Protein AF-A0A6A8LP63-F1 (afdb_monomer)

Foldseek 3Di:
DAAEEEEWFQFFDDVPDPQGKFFLQLQVQVVCLVCVVVVGHYAYAYQAWFATDHGPVSPD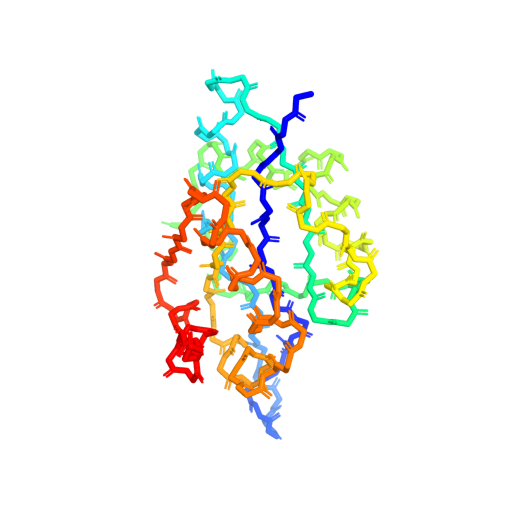PVNDDPSSVVLVPDPCCVPRHGGGHHHLQVDDLVSHQYYEQTDMPSCLPGQAPRVSLLVSVLSNVVVVGYYYYDDCSCNNVPRHDRD

Mean predicted aligned error: 2.42 Å

Radius of gyration: 14.24 Å; Cα contacts (8 Å, |Δi|>4): 329; chains: 1; bounding box: 40×28×39 Å

pLDDT: mean 97.0, std 4.19, range [63.56, 98.88]

Organism: NCBI:txid1624

Sequence (147 aa):
MKKILIILTNTRYYGNSKDKTGLWLAEAAEFVYKVQEHGYQVDYASVNGGEVPIDPRSLKSSYRSKEVDEIYYSNDFQNRALKHSLKVSDLDPQNYFAIYYTGGHGVLWDFPNQPALSSITNSIFKQGGFIMSICHGLAGLVTIKDD

Solvent-accessible surface area (backbone atoms only — not comparable to full-atom values): 7483 Å² total; per-residue (Å²): 130,64,25,37,37,38,38,45,28,62,32,43,36,57,79,94,50,90,53,69,24,3,24,30,49,40,60,49,20,46,53,51,46,56,41,43,77,71,72,49,51,74,49,37,25,17,72,82,24,34,52,34,35,61,17,71,76,40,68,41,65,95,54,48,53,72,57,23,48,54,39,59,72,29,71,60,42,48,40,40,40,33,50,48,11,38,34,47,78,79,59,67,45,84,53,32,46,28,41,35,27,35,18,31,70,14,19,69,76,65,30,47,84,35,66,49,59,38,53,43,50,50,49,24,44,77,73,73,25,49,82,47,62,40,84,47,14,46,40,45,50,74,71,53,70,89,133

Nearest PDB structures (foldseek):
  4lru-assembly1_A  TM=8.782E-01  e=3.406E-12  Candida albicans SC5314
  3mii-assembly1_B  TM=8.775E-01  e=5.774E-11  Saccharomyces cerevisiae S288C
  1qvv-assembly1_D-2  TM=8.780E-01  e=1.044E-10  Saccharomyces cerevisiae
  4qyx-assembly1_A  TM=8.528E-01  e=6.167E-11  Saccharomyces cerevisiae
  1qvz-assembly1_B  TM=8.534E-01  e=4.745E-10  Saccharomyces cerevisiae

InterPro domains:
  IPR029062 Class I glutamine amidotransferase-like [G3DSA:3.40.50.880] (1-147)
  IPR029062 Class I glutamine amidotransferase-like [SSF52317] (1-146)
  IPR050325 Protein/nucleic acid deglycase [PTHR48094] (1-143)

Secondary structure (DSSP, 8-state):
--EEEEEE----BSTTSS-B--B-HHHHHHHHHHHHHTT--EEEEESS-B--PBPGGGGSGGG--HHHHHHHHSHHIIIIIIISBEEGGG--GGGEEEEEE--STTHHHHSTT-HHHHHHHHHHHHTT-EEEE-GGGGGGTTT----

Structure (mmCIF, N/CA/C/O backbone):
data_AF-A0A6A8LP63-F1
#
_entry.id   AF-A0A6A8LP63-F1
#
loop_
_atom_site.group_PDB
_atom_site.id
_atom_site.type_symbol
_atom_site.label_atom_id
_atom_site.label_alt_id
_atom_site.label_comp_id
_atom_site.label_asym_id
_atom_site.label_entity_id
_atom_site.label_seq_id
_atom_site.pdbx_PDB_ins_code
_atom_site.Cartn_x
_atom_site.Cartn_y
_atom_site.Cartn_z
_atom_site.occupancy
_atom_site.B_iso_or_equiv
_atom_site.auth_seq_id
_atom_site.auth_comp_id
_atom_site.auth_asym_id
_atom_site.auth_atom_id
_atom_site.pdbx_PDB_model_num
ATOM 1 N N . MET A 1 1 ? -2.989 4.148 21.036 1.00 74.12 1 MET A N 1
ATOM 2 C CA . MET A 1 1 ? -3.528 5.102 20.039 1.00 74.12 1 MET A CA 1
ATOM 3 C C . MET A 1 1 ? -3.984 4.290 18.842 1.00 74.12 1 MET A C 1
ATOM 5 O O . MET A 1 1 ? -3.246 3.386 18.468 1.00 74.12 1 MET A O 1
ATOM 9 N N . LYS A 1 2 ? -5.174 4.549 18.286 1.00 88.69 2 LYS A N 1
ATOM 10 C CA . LYS A 1 2 ? -5.596 3.889 17.040 1.00 88.69 2 LYS A CA 1
ATOM 11 C C . LYS A 1 2 ? -4.712 4.382 15.881 1.00 88.69 2 LYS A C 1
ATOM 13 O O . LYS A 1 2 ? -4.260 5.525 15.912 1.00 88.69 2 LYS A O 1
ATOM 18 N N . LYS A 1 3 ? -4.467 3.535 14.883 1.00 98.12 3 LYS A N 1
ATOM 19 C CA . LYS A 1 3 ? -3.606 3.803 13.718 1.00 98.12 3 LYS A CA 1
ATOM 20 C C . LYS A 1 3 ? -4.423 4.027 12.439 1.00 98.12 3 LYS A C 1
ATOM 22 O O . LYS A 1 3 ? -5.635 3.805 12.428 1.00 98.12 3 LYS A O 1
ATOM 27 N N . ILE A 1 4 ? -3.749 4.414 11.358 1.00 98.81 4 ILE A N 1
ATOM 28 C CA . ILE A 1 4 ? -4.293 4.377 9.993 1.00 98.81 4 ILE A CA 1
ATOM 29 C C . ILE A 1 4 ? -3.828 3.082 9.314 1.00 98.81 4 ILE A C 1
ATOM 31 O O . ILE A 1 4 ? -2.641 2.758 9.342 1.00 98.81 4 ILE A O 1
ATOM 35 N N . LEU A 1 5 ? -4.753 2.338 8.711 1.00 98.88 5 LEU A N 1
ATOM 36 C CA . LEU A 1 5 ? -4.448 1.124 7.959 1.00 98.88 5 LEU A CA 1
ATOM 37 C C . LEU A 1 5 ? -4.248 1.446 6.474 1.00 98.88 5 LEU A C 1
ATOM 39 O O . LEU A 1 5 ? -5.179 1.894 5.813 1.00 98.88 5 LEU A O 1
ATOM 43 N N . ILE A 1 6 ? -3.052 1.203 5.943 1.00 98.88 6 ILE A N 1
ATOM 44 C CA . ILE A 1 6 ? -2.707 1.412 4.533 1.00 98.88 6 ILE A CA 1
ATOM 45 C C . ILE A 1 6 ? -2.874 0.090 3.781 1.00 98.88 6 ILE A C 1
ATOM 47 O O . ILE A 1 6 ? -2.151 -0.867 4.054 1.00 98.88 6 ILE A O 1
ATOM 51 N N . ILE A 1 7 ? -3.809 0.032 2.834 1.00 98.81 7 ILE A N 1
ATOM 52 C CA . ILE A 1 7 ? -4.089 -1.159 2.025 1.00 98.81 7 ILE A CA 1
ATOM 53 C C . ILE A 1 7 ? -3.310 -1.101 0.713 1.00 98.81 7 ILE A C 1
ATOM 55 O O . ILE A 1 7 ? -3.418 -0.133 -0.043 1.00 98.81 7 ILE A O 1
ATOM 59 N N . LEU A 1 8 ? -2.550 -2.161 0.449 1.00 98.81 8 LEU A N 1
ATOM 60 C CA . LEU A 1 8 ? -1.614 -2.337 -0.657 1.00 98.81 8 LEU A CA 1
ATOM 61 C C . LEU A 1 8 ? -2.000 -3.565 -1.499 1.00 98.81 8 LEU A C 1
ATOM 63 O O . LEU A 1 8 ? -2.541 -4.543 -0.979 1.00 98.81 8 LEU A O 1
ATOM 67 N N . THR A 1 9 ? -1.691 -3.540 -2.794 1.00 98.62 9 THR A N 1
ATOM 68 C CA . THR A 1 9 ? -1.907 -4.683 -3.702 1.00 98.62 9 THR A CA 1
ATOM 69 C C . THR A 1 9 ? -0.789 -5.725 -3.585 1.00 98.62 9 THR A C 1
ATOM 71 O O . THR A 1 9 ? 0.374 -5.378 -3.398 1.00 98.62 9 THR A O 1
ATOM 74 N N . ASN A 1 10 ? -1.120 -7.007 -3.737 1.00 98.00 10 ASN A N 1
ATOM 75 C CA . ASN A 1 10 ? -0.159 -8.091 -3.964 1.00 98.00 10 ASN A CA 1
ATOM 76 C C . ASN A 1 10 ? 0.035 -8.387 -5.468 1.00 98.00 10 ASN A C 1
ATOM 78 O O . ASN A 1 10 ? 0.882 -9.202 -5.842 1.00 98.00 10 ASN A O 1
ATOM 82 N N . THR A 1 11 ? -0.749 -7.759 -6.350 1.00 98.12 11 THR A N 1
ATOM 83 C CA . THR A 1 11 ? -0.770 -8.061 -7.786 1.00 98.12 11 THR A CA 1
ATOM 84 C C . THR A 1 11 ? 0.415 -7.441 -8.518 1.00 98.12 11 THR A C 1
ATOM 86 O O . THR A 1 11 ? 0.573 -6.226 -8.571 1.00 98.12 11 THR A O 1
ATOM 89 N N . ARG A 1 12 ? 1.231 -8.290 -9.152 1.00 97.50 12 ARG A N 1
ATOM 90 C CA . ARG A 1 12 ? 2.460 -7.890 -9.868 1.00 97.50 12 ARG A CA 1
ATOM 91 C C . ARG A 1 12 ? 2.350 -7.830 -11.390 1.00 97.50 12 ARG A C 1
ATOM 93 O O . ARG A 1 12 ? 3.262 -7.307 -12.028 1.00 97.50 12 ARG A O 1
ATOM 100 N N . TYR A 1 13 ? 1.282 -8.363 -11.978 1.00 98.06 13 TYR A N 1
ATOM 101 C CA . TYR A 1 13 ? 1.099 -8.422 -13.431 1.00 98.06 13 TYR A CA 1
ATOM 102 C C . TYR A 1 13 ? -0.300 -7.977 -13.838 1.00 98.06 13 TYR A C 1
ATOM 104 O O . TYR A 1 13 ? -1.261 -8.144 -13.090 1.00 98.06 13 TYR A O 1
ATOM 112 N N . TYR A 1 14 ? -0.405 -7.436 -15.046 1.00 96.75 14 TYR A N 1
ATOM 113 C CA . TYR A 1 14 ? -1.682 -7.127 -15.677 1.00 96.75 14 TYR A CA 1
ATOM 114 C C . TYR A 1 14 ? -2.404 -8.408 -16.110 1.00 96.75 14 TYR A C 1
ATOM 116 O O . TYR A 1 14 ? -2.244 -8.882 -17.237 1.00 96.75 14 TYR A O 1
ATOM 124 N N . GLY A 1 15 ? -3.209 -8.978 -15.213 1.00 92.50 15 GLY A N 1
ATOM 125 C CA . GLY A 1 15 ? -3.931 -10.223 -15.463 1.00 92.50 15 GLY A CA 1
ATOM 126 C C . GLY A 1 15 ? -2.986 -11.341 -15.907 1.00 92.50 15 GLY A C 1
ATOM 127 O O . GLY A 1 15 ? -2.048 -11.684 -15.194 1.00 92.50 15 GLY A O 1
ATOM 128 N N . ASN A 1 16 ? -3.214 -11.879 -17.107 1.00 93.19 16 ASN A N 1
ATOM 129 C CA . ASN A 1 16 ? -2.394 -12.952 -17.685 1.00 93.19 16 ASN A CA 1
ATOM 130 C C . ASN A 1 16 ? -1.215 -12.445 -18.540 1.00 93.19 16 ASN A C 1
ATOM 132 O O . ASN A 1 16 ? -0.559 -13.244 -19.212 1.00 93.19 16 ASN A O 1
ATOM 136 N N . SER A 1 17 ? -0.963 -11.133 -18.583 1.00 95.19 17 SER A N 1
ATOM 137 C CA . SER A 1 17 ? 0.153 -10.571 -19.346 1.00 95.19 17 SER A CA 1
ATOM 138 C C . SER A 1 17 ? 1.481 -10.688 -18.583 1.00 95.19 17 SER A C 1
ATOM 140 O O . SER A 1 17 ? 1.528 -11.026 -17.401 1.00 95.19 17 SER A O 1
ATOM 142 N N . LYS A 1 18 ? 2.592 -10.406 -19.274 1.00 94.50 18 LYS A N 1
ATOM 143 C CA . LYS A 1 18 ? 3.927 -10.308 -18.657 1.00 94.50 18 LYS A CA 1
ATOM 144 C C . LYS A 1 18 ? 4.261 -8.889 -18.189 1.00 94.50 18 LYS A C 1
ATOM 146 O O . LYS A 1 18 ? 5.310 -8.685 -17.573 1.00 94.50 18 LYS A O 1
ATOM 151 N N . ASP A 1 19 ? 3.398 -7.919 -18.485 1.00 97.38 19 ASP A N 1
ATOM 152 C CA . ASP A 1 19 ? 3.621 -6.524 -18.132 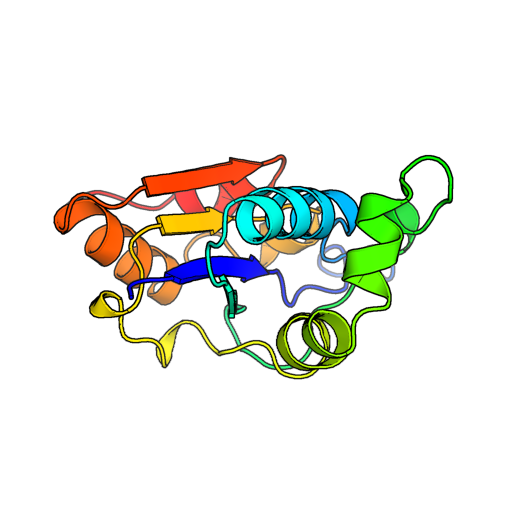1.00 97.38 19 ASP A CA 1
ATOM 153 C C . ASP A 1 19 ? 3.428 -6.341 -16.633 1.00 97.38 19 ASP A C 1
ATOM 155 O O . ASP A 1 19 ? 2.416 -6.746 -16.053 1.00 97.38 19 ASP A O 1
ATOM 159 N N . LYS A 1 20 ? 4.431 -5.735 -16.000 1.00 98.12 20 LYS A N 1
ATOM 160 C CA . LYS A 1 20 ? 4.442 -5.534 -14.556 1.00 98.12 20 LYS A CA 1
ATOM 161 C C . LYS A 1 20 ? 3.514 -4.391 -14.156 1.00 98.12 20 LYS A C 1
ATOM 163 O O . LYS A 1 20 ? 3.505 -3.334 -14.786 1.00 98.12 20 LYS A O 1
ATOM 168 N N . THR A 1 21 ? 2.815 -4.593 -13.051 1.00 98.50 21 THR A N 1
ATOM 169 C CA . THR A 1 21 ? 2.133 -3.546 -12.289 1.00 98.50 21 THR A CA 1
ATOM 170 C C . THR A 1 21 ? 2.400 -3.750 -10.797 1.00 98.50 21 THR A C 1
ATOM 172 O O . THR A 1 21 ? 3.298 -4.507 -10.427 1.00 98.50 21 THR A O 1
ATOM 175 N N . GLY A 1 22 ? 1.667 -3.044 -9.949 1.00 98.56 22 GLY A N 1
ATOM 176 C CA . GLY A 1 22 ? 1.767 -3.116 -8.505 1.00 98.56 22 GLY A CA 1
ATOM 177 C C . GLY A 1 22 ? 1.205 -1.859 -7.873 1.00 98.56 22 GLY A C 1
ATOM 178 O O . GLY A 1 22 ? 0.405 -1.144 -8.485 1.00 98.56 22 GLY A O 1
ATOM 179 N N . LEU A 1 23 ? 1.671 -1.594 -6.661 1.00 98.75 23 LEU A N 1
ATOM 180 C CA . LEU A 1 23 ? 1.464 -0.346 -5.952 1.00 98.75 23 LEU A CA 1
ATOM 181 C C . LEU A 1 23 ? 2.034 0.822 -6.763 1.00 98.75 23 LEU A C 1
ATOM 183 O O . LEU A 1 23 ? 3.191 0.775 -7.190 1.00 98.75 23 LEU A O 1
ATOM 187 N N . TRP A 1 24 ? 1.265 1.900 -6.908 1.00 98.81 24 TRP A N 1
ATOM 188 C CA . TRP A 1 24 ? 1.833 3.174 -7.342 1.00 98.81 24 TRP A CA 1
ATOM 189 C C . TRP A 1 24 ? 2.551 3.843 -6.165 1.00 98.81 24 TRP A C 1
ATOM 191 O O . TRP A 1 24 ? 1.910 4.330 -5.238 1.00 98.81 24 TRP A O 1
ATOM 201 N N . LEU A 1 25 ? 3.889 3.852 -6.179 1.00 98.81 25 LEU A N 1
ATOM 202 C CA . LEU A 1 25 ? 4.711 4.203 -5.009 1.00 98.81 25 LEU A CA 1
ATOM 203 C C . LEU A 1 25 ? 4.312 5.529 -4.344 1.00 98.81 25 LEU A C 1
ATOM 205 O O . LEU A 1 25 ? 4.124 5.565 -3.129 1.00 98.81 25 LEU A O 1
ATOM 209 N N . ALA A 1 26 ? 4.174 6.600 -5.130 1.00 98.56 26 ALA A N 1
ATOM 210 C CA . ALA A 1 26 ? 3.879 7.932 -4.604 1.00 98.56 26 ALA A CA 1
ATOM 211 C C . ALA A 1 26 ? 2.535 7.994 -3.858 1.00 98.56 26 ALA A C 1
ATOM 213 O O . ALA A 1 26 ? 2.430 8.679 -2.849 1.00 98.56 26 ALA A O 1
ATOM 214 N N . GLU A 1 27 ? 1.541 7.207 -4.281 1.00 98.75 27 GLU A N 1
ATOM 215 C CA . GLU A 1 27 ? 0.214 7.189 -3.655 1.00 98.75 27 GLU A CA 1
ATOM 216 C C . GLU A 1 27 ? 0.262 6.646 -2.218 1.00 98.75 27 GLU A C 1
ATOM 218 O O . GLU A 1 27 ? -0.457 7.133 -1.352 1.00 98.75 27 GLU A O 1
ATOM 223 N N . ALA A 1 28 ? 1.140 5.680 -1.928 1.00 98.75 28 ALA A N 1
ATOM 224 C CA . ALA A 1 28 ? 1.394 5.261 -0.549 1.00 98.75 28 ALA A CA 1
ATOM 225 C C . ALA A 1 28 ? 2.333 6.232 0.173 1.00 98.75 28 ALA A C 1
ATOM 227 O O . ALA A 1 28 ? 2.057 6.650 1.296 1.00 98.75 28 ALA A O 1
ATOM 228 N N . ALA A 1 29 ? 3.458 6.567 -0.459 1.00 98.75 29 ALA A N 1
ATOM 229 C CA . ALA A 1 29 ? 4.554 7.268 0.190 1.00 98.75 29 ALA A CA 1
ATOM 230 C C . ALA A 1 29 ? 4.182 8.701 0.601 1.00 98.75 29 ALA A C 1
ATOM 232 O O . ALA A 1 29 ? 4.438 9.087 1.738 1.00 98.75 29 ALA A O 1
ATOM 233 N N . GLU A 1 30 ? 3.522 9.471 -0.268 1.00 98.56 30 GLU A N 1
ATOM 234 C CA . GLU A 1 30 ? 3.111 10.846 0.049 1.00 98.56 30 GLU A CA 1
ATOM 235 C C . GLU A 1 30 ? 2.084 10.878 1.184 1.00 98.56 30 GLU A C 1
ATOM 237 O O . GLU A 1 30 ? 2.193 11.693 2.102 1.00 98.56 30 GLU A O 1
ATOM 242 N N . PHE A 1 31 ? 1.114 9.958 1.159 1.00 98.69 31 PHE A N 1
ATOM 243 C CA . PHE A 1 31 ? 0.113 9.849 2.217 1.00 98.69 31 PHE A CA 1
ATOM 244 C C . PHE A 1 31 ? 0.768 9.508 3.558 1.00 98.69 31 PHE A C 1
ATOM 246 O O . PHE A 1 31 ? 0.539 10.201 4.549 1.00 98.69 31 PHE A O 1
ATOM 253 N N . VAL A 1 32 ? 1.620 8.476 3.583 1.00 98.75 32 VAL A N 1
ATOM 254 C CA . VAL A 1 32 ? 2.350 8.041 4.784 1.00 98.75 32 VAL A CA 1
ATOM 255 C C . VAL A 1 32 ? 3.200 9.174 5.343 1.00 98.75 32 VAL A C 1
ATOM 257 O O . VAL A 1 32 ? 3.122 9.443 6.540 1.00 98.75 32 VAL A O 1
ATOM 260 N N . TYR A 1 33 ? 3.952 9.869 4.488 1.00 98.69 33 TYR A N 1
ATOM 261 C CA . TYR A 1 33 ? 4.758 11.017 4.890 1.00 98.69 33 TYR A CA 1
ATOM 262 C C . TYR A 1 33 ? 3.901 12.069 5.595 1.00 98.69 33 TYR A C 1
ATOM 264 O O . TYR A 1 33 ? 4.185 12.461 6.726 1.00 98.69 33 TYR A O 1
ATOM 272 N N . LYS A 1 34 ? 2.791 12.473 4.966 1.00 98.44 34 LYS A N 1
ATOM 273 C CA . LYS A 1 34 ? 1.927 13.528 5.500 1.00 98.44 34 LYS A CA 1
ATOM 274 C C . LYS A 1 34 ? 1.265 13.143 6.814 1.00 98.44 34 LYS A C 1
ATOM 276 O O . LYS A 1 34 ? 1.192 13.981 7.710 1.00 98.44 34 LYS A O 1
ATOM 281 N N . VAL A 1 35 ? 0.797 11.907 6.974 1.00 98.19 35 VAL A N 1
ATOM 282 C CA . VAL A 1 35 ? 0.169 11.497 8.240 1.00 98.19 35 VAL A CA 1
ATOM 283 C C . VAL A 1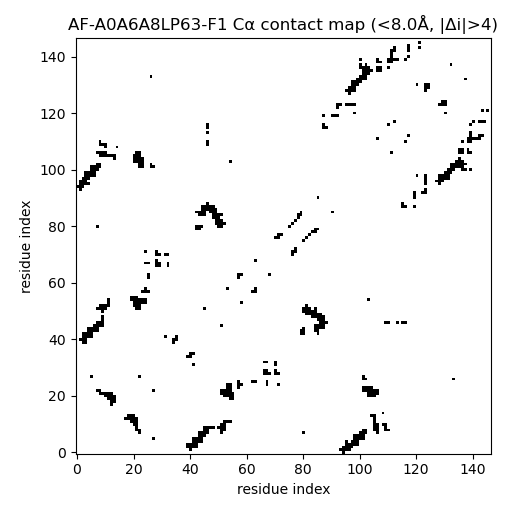 35 ? 1.202 11.316 9.357 1.00 98.19 35 VAL A C 1
ATOM 285 O O . VAL A 1 35 ? 0.916 11.669 10.500 1.00 98.19 35 VAL A O 1
ATOM 288 N N . GLN A 1 36 ? 2.415 10.854 9.039 1.00 97.69 36 GLN A N 1
ATOM 289 C CA . GLN A 1 36 ? 3.508 10.742 10.009 1.00 97.69 36 GLN A CA 1
ATOM 290 C C . GLN A 1 36 ? 4.031 12.113 10.458 1.00 97.69 36 GLN A C 1
ATOM 292 O O . GLN A 1 36 ? 4.275 12.285 11.651 1.00 97.69 36 GLN A O 1
ATOM 297 N N . GLU A 1 37 ? 4.108 13.110 9.563 1.00 97.44 37 GLU A N 1
ATOM 298 C CA . GLU A 1 37 ? 4.400 14.509 9.934 1.00 97.44 37 GLU A CA 1
ATOM 299 C C . GLU A 1 37 ? 3.418 15.045 10.992 1.00 97.44 37 GLU A C 1
ATOM 301 O O . GLU A 1 37 ? 3.791 15.858 11.834 1.00 97.44 37 GLU A O 1
ATOM 306 N N . HIS A 1 38 ? 2.171 14.562 10.988 1.00 97.25 38 HIS A N 1
ATOM 307 C CA . HIS A 1 38 ? 1.136 14.942 11.955 1.00 97.25 38 HIS A CA 1
ATOM 308 C C . HIS A 1 38 ? 1.048 13.989 13.162 1.00 97.25 38 HIS A C 1
ATOM 310 O O . HIS A 1 38 ? 0.094 14.053 13.938 1.00 97.25 38 HIS A O 1
ATOM 316 N N . GLY A 1 39 ? 2.032 13.103 13.342 1.00 97.56 39 GLY A N 1
ATOM 317 C CA . GLY A 1 39 ? 2.128 12.205 14.494 1.00 97.56 39 GLY A CA 1
ATOM 318 C C . GLY A 1 39 ? 1.226 10.969 14.434 1.00 97.56 39 GLY A C 1
ATOM 319 O O . GLY A 1 39 ? 1.123 10.245 15.427 1.00 97.56 39 GLY A O 1
ATOM 320 N N . TYR A 1 40 ? 0.583 10.688 13.298 1.00 98.12 40 TYR A N 1
ATOM 321 C CA . TYR A 1 40 ? -0.215 9.475 13.140 1.00 98.12 40 TYR A CA 1
ATOM 322 C C . TYR A 1 40 ? 0.664 8.265 12.828 1.00 98.12 40 TYR A C 1
ATOM 324 O O . TYR A 1 40 ? 1.577 8.306 12.005 1.00 98.12 40 TYR A O 1
ATOM 332 N N . GLN A 1 41 ? 0.341 7.145 13.468 1.00 98.25 41 GLN A N 1
ATOM 333 C CA . GLN A 1 41 ? 0.965 5.858 13.187 1.00 98.25 41 GLN A CA 1
ATOM 334 C C . GLN A 1 41 ? 0.219 5.119 12.076 1.00 98.25 41 GLN A C 1
ATOM 336 O O . GLN A 1 41 ? -1.009 5.199 11.983 1.00 98.25 41 GLN A O 1
ATOM 341 N N . VAL A 1 42 ? 0.966 4.340 11.292 1.00 98.75 42 VAL A N 1
ATOM 342 C CA . VAL A 1 42 ? 0.429 3.532 10.194 1.00 98.75 42 VAL A CA 1
ATOM 343 C C . VAL A 1 42 ? 0.834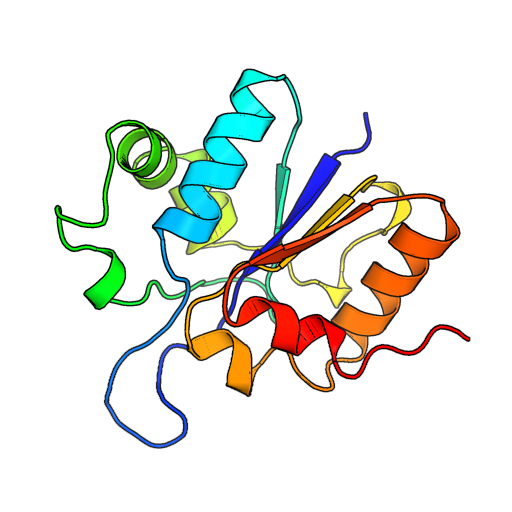 2.065 10.318 1.00 98.75 42 VAL A C 1
ATOM 345 O O . VAL A 1 42 ? 1.953 1.745 10.740 1.00 98.75 42 VAL A O 1
ATOM 348 N N . ASP A 1 43 ? -0.069 1.181 9.908 1.00 98.81 43 ASP A N 1
ATOM 349 C CA . ASP A 1 43 ? 0.257 -0.199 9.549 1.00 98.81 43 ASP A CA 1
ATOM 350 C C . ASP A 1 43 ? -0.022 -0.417 8.063 1.00 98.81 43 ASP A C 1
ATOM 352 O O . ASP A 1 43 ? -0.901 0.221 7.486 1.00 98.81 43 ASP A O 1
ATOM 356 N N . TYR A 1 44 ? 0.727 -1.332 7.457 1.00 98.88 44 TYR A N 1
ATOM 357 C CA . TYR A 1 44 ? 0.590 -1.685 6.051 1.00 98.88 44 TYR A CA 1
ATOM 358 C C . TYR A 1 44 ? 0.023 -3.087 5.942 1.00 98.88 44 TYR A C 1
ATOM 360 O O . TYR A 1 44 ? 0.529 -4.013 6.582 1.00 98.88 44 TYR A O 1
ATOM 368 N N . ALA A 1 45 ? -0.996 -3.251 5.113 1.00 98.88 45 ALA A N 1
ATOM 369 C CA . ALA A 1 45 ? -1.614 -4.537 4.880 1.00 98.88 45 ALA A CA 1
ATOM 370 C C . ALA A 1 45 ? -1.905 -4.755 3.405 1.00 98.88 45 ALA A C 1
ATOM 372 O O . ALA A 1 45 ? -2.130 -3.821 2.644 1.00 98.88 45 ALA A O 1
ATOM 373 N N . SER A 1 46 ? -1.929 -6.017 3.018 1.00 98.69 46 SER A N 1
ATOM 374 C CA . SER A 1 46 ? -2.384 -6.468 1.714 1.00 98.69 46 SER A CA 1
ATOM 375 C C . SER A 1 46 ? -3.306 -7.666 1.905 1.00 98.69 46 SER A C 1
ATOM 377 O O . SER A 1 46 ? -3.357 -8.265 2.985 1.00 98.69 46 SER A O 1
ATOM 379 N N . VAL A 1 47 ? -4.079 -8.015 0.879 1.00 94.75 47 VAL A N 1
ATOM 380 C CA . VAL A 1 47 ? -5.098 -9.072 0.985 1.00 94.75 47 VAL A CA 1
ATOM 381 C C . VAL A 1 47 ? -4.494 -10.383 1.487 1.00 94.75 47 VAL A C 1
ATOM 383 O O . VAL A 1 47 ? -5.068 -11.029 2.364 1.00 94.75 47 VAL A O 1
ATOM 386 N N . ASN A 1 48 ? -3.311 -10.738 0.983 1.00 96.06 48 ASN A N 1
ATOM 387 C CA . ASN A 1 48 ? -2.618 -11.972 1.341 1.00 96.06 48 ASN A CA 1
ATOM 388 C C . ASN A 1 48 ? -1.472 -11.770 2.345 1.00 96.06 48 ASN A C 1
ATOM 390 O O . ASN A 1 48 ? -0.915 -12.758 2.822 1.00 96.06 48 ASN A O 1
ATOM 394 N N . GLY A 1 49 ? -1.139 -10.524 2.693 1.00 98.44 49 GLY A N 1
ATOM 395 C CA . GLY A 1 49 ? 0.079 -10.195 3.429 1.00 98.44 49 GLY A CA 1
ATOM 396 C C . GLY A 1 49 ? 1.346 -10.456 2.606 1.00 98.44 49 GLY A C 1
ATOM 397 O O . GLY A 1 49 ? 1.297 -10.823 1.431 1.00 98.44 49 GLY A O 1
ATOM 398 N N . GLY A 1 50 ? 2.508 -10.276 3.231 1.00 98.56 50 GLY A N 1
ATOM 399 C CA . GLY A 1 50 ? 3.804 -10.547 2.611 1.00 98.56 50 GLY A CA 1
ATOM 400 C C . GLY A 1 50 ? 4.233 -9.471 1.612 1.00 98.56 50 GLY A C 1
ATOM 401 O O . GLY A 1 50 ? 4.161 -8.276 1.917 1.00 98.56 50 GLY A O 1
ATOM 402 N N . GLU A 1 51 ? 4.732 -9.902 0.450 1.00 98.62 51 GLU A N 1
ATOM 403 C CA . GLU A 1 51 ? 5.369 -9.021 -0.532 1.00 98.62 51 GLU A CA 1
ATOM 404 C C . GLU A 1 51 ? 4.349 -8.149 -1.283 1.00 98.62 51 GLU A C 1
ATOM 406 O O . GLU A 1 51 ? 3.328 -8.634 -1.784 1.00 98.62 51 GLU A O 1
ATOM 411 N N . VAL A 1 52 ? 4.674 -6.863 -1.410 1.00 98.81 52 VAL A N 1
ATOM 412 C CA . VAL A 1 52 ? 3.926 -5.876 -2.194 1.00 98.81 52 VAL A CA 1
ATOM 413 C C . VAL A 1 52 ? 4.791 -5.431 -3.378 1.00 98.81 52 VAL A C 1
ATOM 415 O O . VAL A 1 52 ? 5.817 -4.772 -3.179 1.00 98.81 52 VAL A O 1
ATOM 418 N N . PRO A 1 53 ? 4.412 -5.770 -4.623 1.00 98.50 53 PRO A N 1
ATOM 419 C CA . PRO A 1 53 ? 5.123 -5.308 -5.806 1.00 98.50 53 PRO A CA 1
ATOM 420 C C . PRO A 1 53 ? 4.883 -3.813 -6.031 1.00 98.50 53 PRO A C 1
ATOM 422 O O . PRO A 1 53 ? 3.765 -3.324 -5.887 1.00 98.50 53 PRO A O 1
ATOM 425 N N . ILE A 1 54 ? 5.919 -3.094 -6.459 1.00 98.75 54 ILE A N 1
ATOM 426 C CA . ILE A 1 54 ? 5.791 -1.713 -6.941 1.00 98.75 54 ILE A CA 1
ATOM 427 C C . ILE A 1 54 ? 5.645 -1.727 -8.457 1.00 98.75 54 ILE A C 1
ATOM 429 O O . ILE A 1 54 ? 6.376 -2.432 -9.158 1.00 98.75 54 ILE A O 1
ATOM 433 N N . ASP A 1 55 ? 4.740 -0.896 -8.965 1.00 98.62 55 ASP A N 1
ATOM 434 C CA . ASP A 1 55 ? 4.631 -0.637 -10.389 1.00 98.62 55 ASP A CA 1
ATOM 435 C C . ASP A 1 55 ? 5.928 0.010 -10.911 1.00 98.62 55 ASP A C 1
ATOM 437 O O . ASP A 1 55 ? 6.265 1.127 -10.511 1.00 98.62 55 ASP A O 1
ATOM 441 N N . PRO A 1 56 ? 6.678 -0.618 -11.836 1.00 98.12 56 PRO A N 1
ATOM 442 C CA . PRO A 1 56 ? 7.964 -0.069 -12.265 1.00 98.12 56 PRO A CA 1
ATOM 443 C C . PRO A 1 56 ? 7.861 1.336 -12.869 1.00 98.12 56 PRO A C 1
ATOM 445 O O . PRO A 1 56 ? 8.831 2.094 -12.853 1.00 98.12 56 PRO A O 1
ATOM 448 N N . ARG A 1 57 ? 6.690 1.714 -13.397 1.00 97.88 57 ARG A N 1
ATOM 449 C CA . ARG A 1 57 ? 6.476 3.048 -13.971 1.00 97.88 57 ARG A CA 1
ATOM 450 C C . ARG A 1 57 ? 6.397 4.130 -12.900 1.00 97.88 57 ARG A C 1
ATOM 452 O O . ARG A 1 57 ? 6.808 5.251 -13.191 1.00 97.88 57 ARG A O 1
ATOM 459 N N . SER A 1 58 ? 5.953 3.805 -11.684 1.00 98.12 58 SER A N 1
ATOM 460 C CA . SER A 1 58 ? 5.903 4.765 -10.576 1.00 98.12 58 SER A CA 1
ATOM 461 C C . SER A 1 58 ? 7.281 5.051 -9.968 1.00 98.12 58 SER A C 1
ATOM 463 O O . SER A 1 58 ? 7.397 5.922 -9.117 1.00 98.12 58 SER A O 1
ATOM 465 N N . LEU A 1 59 ? 8.338 4.341 -10.390 1.00 97.69 59 LEU A N 1
ATOM 466 C CA . LEU A 1 59 ? 9.712 4.564 -9.919 1.00 97.69 59 LEU A CA 1
ATOM 467 C C . LEU A 1 59 ? 10.471 5.654 -10.693 1.00 97.69 59 LEU A C 1
ATOM 469 O O . LEU A 1 59 ? 11.594 5.995 -10.312 1.00 97.69 59 LEU A O 1
ATOM 473 N N . LYS A 1 60 ? 9.900 6.195 -11.779 1.00 97.25 60 LYS A N 1
ATOM 474 C CA . LYS A 1 60 ? 10.533 7.284 -12.540 1.00 97.25 60 LYS A CA 1
ATOM 475 C C . LYS A 1 60 ? 10.687 8.522 -11.656 1.00 97.25 60 LYS A C 1
ATOM 477 O O . LYS A 1 60 ? 9.779 8.859 -10.903 1.00 97.25 60 LYS A O 1
ATOM 482 N N . SER A 1 61 ? 11.799 9.238 -11.810 1.00 94.69 61 SER A N 1
ATOM 483 C CA . SER A 1 61 ? 12.096 10.450 -11.032 1.00 94.69 61 SER A CA 1
ATOM 484 C C . SER A 1 61 ? 11.018 11.531 -11.150 1.00 94.69 61 SER A C 1
ATOM 486 O O . SER A 1 61 ? 10.772 12.245 -10.190 1.00 94.69 61 SER A O 1
ATOM 488 N N . SER A 1 62 ? 10.310 11.615 -12.281 1.00 96.56 62 SER A N 1
ATOM 489 C CA . SER A 1 62 ? 9.192 12.552 -12.470 1.00 96.56 62 SER A CA 1
ATOM 490 C C . SER A 1 62 ? 7.993 12.306 -11.544 1.00 96.56 62 SER A C 1
ATOM 492 O O . SER A 1 62 ? 7.139 13.176 -11.434 1.00 96.56 62 SER A O 1
ATOM 494 N N . TYR A 1 63 ? 7.900 11.124 -10.927 1.00 95.06 63 TYR A N 1
ATOM 495 C CA . TYR A 1 63 ? 6.843 10.750 -9.980 1.00 95.06 63 TYR A CA 1
ATOM 496 C C . TYR A 1 63 ? 7.356 10.627 -8.542 1.00 95.06 63 TYR A C 1
ATOM 498 O O . TYR A 1 63 ? 6.635 10.138 -7.679 1.00 95.06 63 TYR A O 1
ATOM 506 N N . ARG A 1 64 ? 8.611 11.008 -8.284 1.00 96.69 64 ARG A N 1
ATOM 507 C CA . ARG A 1 64 ? 9.245 10.874 -6.973 1.00 96.69 64 ARG A CA 1
ATOM 508 C C . ARG A 1 64 ? 9.673 12.245 -6.482 1.00 96.69 64 ARG A C 1
ATOM 510 O O . ARG A 1 64 ? 10.583 12.857 -7.038 1.00 96.69 64 ARG A O 1
ATOM 517 N N . SER A 1 65 ? 8.993 12.724 -5.450 1.00 97.62 65 SER A N 1
ATOM 518 C CA . SER A 1 65 ? 9.432 13.878 -4.679 1.00 97.62 65 SER A CA 1
ATOM 519 C C . SER A 1 65 ? 10.449 13.457 -3.610 1.00 97.62 65 SER A C 1
ATOM 521 O O . SER A 1 65 ? 10.722 12.269 -3.412 1.00 97.62 65 SER A O 1
ATOM 523 N N . LYS A 1 66 ? 10.995 14.434 -2.879 1.00 97.94 66 LYS A N 1
ATOM 524 C CA . LYS A 1 66 ? 11.878 14.162 -1.737 1.00 97.94 66 LYS A CA 1
ATOM 525 C C . LYS A 1 66 ? 11.157 13.348 -0.655 1.00 97.94 66 LYS A C 1
ATOM 527 O O . LYS A 1 66 ? 11.745 12.440 -0.081 1.00 97.94 66 LYS A O 1
ATOM 532 N N . GLU A 1 67 ? 9.890 13.658 -0.409 1.00 97.88 67 GLU A N 1
ATOM 533 C CA . GLU A 1 67 ? 9.030 12.990 0.571 1.00 97.88 67 GLU A CA 1
ATOM 534 C C . GLU A 1 67 ? 8.767 11.532 0.176 1.00 97.88 67 GLU A C 1
ATOM 536 O O . GLU A 1 67 ? 8.855 10.630 1.011 1.00 97.88 67 GLU A O 1
ATOM 541 N N . VAL A 1 68 ? 8.514 11.287 -1.118 1.00 98.56 68 VAL A N 1
ATOM 542 C CA . VAL A 1 68 ? 8.375 9.925 -1.654 1.00 98.56 68 VAL A CA 1
ATOM 543 C C . VAL A 1 68 ? 9.642 9.118 -1.401 1.00 98.56 68 VAL A C 1
ATOM 545 O O . VAL A 1 68 ? 9.564 7.974 -0.955 1.00 98.56 68 VAL A O 1
ATOM 548 N N . ASP A 1 69 ? 10.804 9.712 -1.660 1.00 98.44 69 ASP A N 1
ATOM 549 C CA . ASP A 1 69 ? 12.095 9.056 -1.471 1.00 98.44 69 ASP A CA 1
ATOM 550 C C . ASP A 1 69 ? 12.396 8.773 -0.001 1.00 98.44 69 ASP A C 1
ATOM 552 O O . ASP A 1 69 ? 12.878 7.688 0.322 1.00 98.44 69 ASP A O 1
ATOM 556 N N . GLU A 1 70 ? 12.071 9.705 0.892 1.00 98.62 70 GLU A N 1
ATOM 557 C CA . GLU A 1 70 ? 12.250 9.538 2.333 1.00 98.62 70 GLU A CA 1
ATOM 558 C C . GLU A 1 70 ? 11.475 8.326 2.860 1.00 98.62 70 GLU A C 1
ATOM 560 O O . GLU A 1 70 ? 12.049 7.462 3.529 1.00 98.62 70 GLU A O 1
ATOM 565 N N . ILE A 1 71 ? 10.196 8.200 2.491 1.00 98.69 71 ILE A N 1
ATOM 566 C CA . ILE A 1 71 ? 9.398 7.032 2.870 1.00 98.69 71 ILE A CA 1
ATOM 567 C C . ILE A 1 71 ? 9.896 5.779 2.164 1.00 98.69 71 ILE A C 1
ATOM 569 O O . ILE A 1 71 ? 10.101 4.760 2.825 1.00 98.69 71 ILE A O 1
ATOM 573 N N . TYR A 1 72 ? 10.139 5.838 0.852 1.00 98.62 72 TYR A N 1
ATOM 574 C CA . TYR A 1 72 ? 10.551 4.672 0.077 1.00 98.62 72 TYR A CA 1
ATOM 575 C C . TYR A 1 72 ? 11.845 4.053 0.607 1.00 98.62 72 TYR A C 1
ATOM 577 O O . TYR A 1 72 ? 11.921 2.834 0.723 1.00 98.62 72 TYR A O 1
ATOM 585 N N . TYR A 1 73 ? 12.845 4.857 0.969 1.00 98.56 73 TYR A N 1
ATOM 586 C CA . TYR A 1 73 ? 14.115 4.356 1.499 1.00 98.56 73 TYR A CA 1
ATOM 587 C C . TYR A 1 73 ? 14.101 4.081 3.009 1.00 98.56 73 TYR A C 1
ATOM 589 O O . TYR A 1 73 ? 15.077 3.544 3.536 1.00 98.56 73 TYR A O 1
ATOM 597 N N . SER A 1 74 ? 13.012 4.394 3.715 1.00 98.69 74 SER A N 1
ATOM 598 C CA . SER A 1 74 ? 12.893 4.089 5.140 1.00 98.69 74 SER A CA 1
ATOM 599 C C . SER A 1 74 ? 12.902 2.576 5.402 1.00 98.69 74 SER A C 1
ATOM 601 O O . SER A 1 74 ? 12.296 1.779 4.678 1.00 98.69 74 SER A O 1
ATOM 603 N N . ASN A 1 75 ? 13.553 2.162 6.494 1.00 98.62 75 ASN A N 1
ATOM 604 C CA . ASN A 1 75 ? 13.553 0.759 6.925 1.00 98.62 75 ASN A CA 1
ATOM 605 C C . ASN A 1 75 ? 12.132 0.256 7.231 1.00 98.62 75 ASN A C 1
ATOM 607 O O . ASN A 1 75 ? 11.825 -0.920 7.040 1.00 98.62 75 ASN A O 1
ATOM 611 N N . ASP A 1 76 ? 11.274 1.155 7.708 1.00 98.44 76 ASP A N 1
ATOM 612 C CA . ASP A 1 76 ? 9.887 0.859 8.033 1.00 98.44 76 ASP A CA 1
ATOM 613 C C . ASP A 1 76 ? 9.092 0.447 6.792 1.00 98.44 76 ASP A C 1
ATOM 615 O O . ASP A 1 76 ? 8.545 -0.654 6.748 1.00 98.44 76 ASP A O 1
ATOM 619 N N . PHE A 1 77 ? 9.095 1.283 5.751 1.00 98.75 77 PHE A N 1
ATOM 620 C CA . PHE A 1 77 ? 8.369 1.008 4.515 1.00 98.75 77 PHE A CA 1
ATOM 621 C C . PHE A 1 77 ? 8.955 -0.205 3.781 1.00 98.75 77 PHE A C 1
ATOM 623 O O . PHE A 1 77 ? 8.225 -1.111 3.380 1.00 98.75 77 PHE A O 1
ATOM 630 N N . GLN A 1 78 ? 10.285 -0.298 3.685 1.00 98.75 78 GLN A N 1
ATOM 631 C CA . GLN A 1 78 ? 10.953 -1.432 3.040 1.00 98.75 78 GLN A CA 1
ATOM 632 C C . GLN A 1 78 ? 10.605 -2.776 3.687 1.00 98.75 78 GLN A C 1
ATOM 634 O O . GLN A 1 78 ? 10.427 -3.768 2.983 1.00 98.75 78 GLN A O 1
ATOM 639 N N . ASN A 1 79 ? 10.495 -2.832 5.016 1.00 98.69 79 ASN A N 1
ATOM 640 C CA . ASN A 1 79 ? 10.206 -4.085 5.706 1.00 98.69 79 ASN A CA 1
ATOM 641 C C . ASN A 1 79 ? 8.708 -4.310 5.898 1.00 98.69 79 ASN A C 1
ATOM 643 O O . ASN A 1 79 ? 8.197 -5.331 5.446 1.00 98.69 79 ASN A O 1
ATOM 647 N N . ARG A 1 80 ? 7.996 -3.381 6.544 1.00 98.75 80 ARG A N 1
ATOM 648 C CA . ARG A 1 80 ? 6.585 -3.575 6.902 1.00 98.75 80 ARG A CA 1
ATOM 649 C C . ARG A 1 80 ? 5.630 -3.352 5.737 1.00 98.75 80 ARG A C 1
ATOM 651 O O . ARG A 1 80 ? 4.585 -3.982 5.736 1.00 98.75 80 ARG A O 1
ATOM 658 N N . ALA A 1 81 ? 5.953 -2.500 4.762 1.00 98.69 81 ALA A N 1
ATOM 659 C CA . ALA A 1 81 ? 5.081 -2.299 3.603 1.00 98.69 81 ALA A CA 1
ATOM 660 C C . ALA A 1 81 ? 5.413 -3.274 2.469 1.00 98.69 81 ALA A C 1
ATOM 662 O O . ALA A 1 81 ? 4.528 -3.966 1.977 1.00 98.69 81 ALA A O 1
ATOM 663 N N . LEU A 1 82 ? 6.685 -3.348 2.063 1.00 98.75 82 LEU A N 1
ATOM 664 C CA . LEU A 1 82 ? 7.059 -4.035 0.822 1.00 98.75 82 LEU A CA 1
ATOM 665 C C . LEU A 1 82 ? 7.378 -5.524 0.977 1.00 98.75 82 LEU A C 1
ATOM 667 O O . LEU A 1 82 ? 7.106 -6.287 0.055 1.00 98.75 82 LEU A O 1
ATOM 671 N N . LYS A 1 83 ? 7.957 -5.955 2.104 1.00 98.69 83 LYS A N 1
ATOM 672 C CA . LYS A 1 83 ? 8.367 -7.360 2.313 1.00 98.69 83 LYS A CA 1
ATOM 673 C C . LYS A 1 83 ? 7.394 -8.156 3.179 1.00 98.69 83 LYS A C 1
ATOM 675 O O . LYS A 1 83 ? 7.175 -9.339 2.934 1.00 98.69 83 LYS A O 1
ATOM 680 N N . HIS A 1 84 ? 6.856 -7.516 4.213 1.00 98.69 84 HIS A N 1
ATOM 681 C CA . HIS A 1 84 ? 6.120 -8.166 5.295 1.00 98.69 84 HIS A CA 1
ATOM 682 C C . HIS A 1 84 ? 4.827 -7.419 5.627 1.00 98.69 84 HIS A C 1
ATOM 684 O O . HIS A 1 84 ? 4.519 -7.214 6.802 1.00 98.69 84 HIS A O 1
ATOM 690 N N . SER A 1 85 ? 4.077 -7.003 4.601 1.00 98.81 85 SER A N 1
ATOM 691 C CA . SER A 1 85 ? 2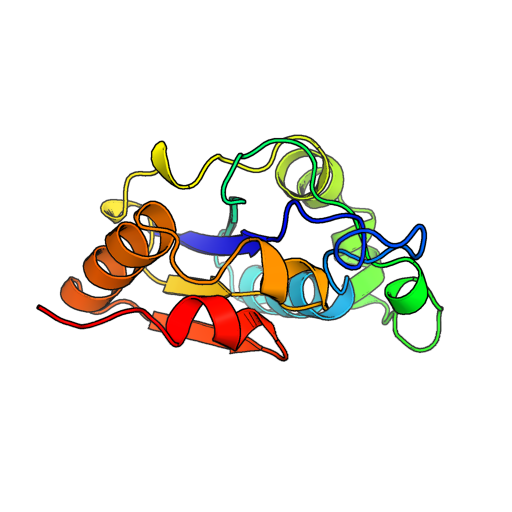.746 -6.432 4.825 1.00 98.81 85 SER A CA 1
ATOM 692 C C . SER A 1 85 ? 1.878 -7.402 5.621 1.00 98.81 85 SER A C 1
ATOM 694 O O . SER A 1 85 ? 1.962 -8.624 5.462 1.00 98.81 85 SER A O 1
ATOM 696 N N . LEU A 1 86 ? 1.055 -6.856 6.510 1.00 98.88 86 LEU A N 1
ATOM 697 C CA . LEU A 1 86 ? 0.115 -7.648 7.287 1.00 98.88 86 LEU A CA 1
ATOM 698 C C . LEU A 1 86 ? -0.954 -8.229 6.359 1.00 98.88 86 LEU A C 1
ATOM 700 O O . LEU A 1 86 ? -1.331 -7.616 5.359 1.00 98.88 86 LEU A O 1
ATOM 704 N N . LYS A 1 87 ? -1.467 -9.408 6.695 1.00 98.69 87 LYS A N 1
ATOM 705 C CA . LYS A 1 87 ? -2.605 -9.986 5.990 1.00 98.69 87 LYS A CA 1
ATOM 706 C C . LYS A 1 87 ? -3.893 -9.397 6.551 1.00 98.69 87 LYS A C 1
ATOM 708 O O . LYS A 1 87 ? -4.116 -9.460 7.755 1.00 98.69 87 LYS A O 1
ATOM 713 N N . VAL A 1 88 ? -4.756 -8.859 5.689 1.00 98.19 88 VAL A N 1
ATOM 714 C CA . VAL A 1 88 ? -5.992 -8.174 6.123 1.00 98.19 88 VAL A CA 1
ATOM 715 C C . VAL A 1 88 ? -6.882 -9.055 7.009 1.00 98.19 88 VAL A C 1
ATOM 717 O O . VAL A 1 88 ? -7.470 -8.548 7.959 1.00 98.19 88 VAL A O 1
ATOM 720 N N . SER A 1 89 ? -6.963 -10.364 6.741 1.00 97.88 89 SER A N 1
ATOM 721 C CA . SER A 1 89 ? -7.790 -11.295 7.528 1.00 97.88 89 SER A CA 1
ATOM 722 C C . SER A 1 89 ? -7.349 -11.467 8.982 1.00 97.88 89 SER A C 1
ATOM 724 O O . SER A 1 89 ? -8.122 -11.988 9.779 1.00 97.88 89 SER A O 1
ATOM 726 N N . ASP A 1 90 ? -6.124 -11.062 9.314 1.00 98.12 90 ASP A N 1
ATOM 727 C CA . ASP A 1 90 ? -5.507 -11.317 10.618 1.00 98.12 90 ASP A CA 1
ATOM 728 C C . ASP A 1 90 ? -5.553 -10.064 11.515 1.00 98.12 90 ASP A C 1
ATOM 730 O O . ASP A 1 90 ? -5.010 -10.051 12.620 1.00 98.12 90 ASP A O 1
ATOM 734 N N . LEU A 1 91 ? -6.177 -8.987 11.029 1.00 98.31 91 LEU A N 1
ATOM 735 C CA . LEU A 1 91 ? -6.209 -7.685 11.680 1.00 98.31 91 LEU A CA 1
ATOM 736 C C . LEU A 1 91 ? -7.455 -7.495 12.541 1.00 98.31 91 LEU A C 1
ATOM 738 O O . LEU A 1 91 ? -8.574 -7.795 12.130 1.00 98.31 91 LEU A O 1
ATOM 742 N N . ASP A 1 92 ? -7.259 -6.874 13.702 1.00 98.06 92 ASP A N 1
ATOM 743 C CA . ASP A 1 92 ? -8.354 -6.378 14.530 1.00 98.06 92 ASP A CA 1
ATOM 744 C C . ASP A 1 92 ? -8.729 -4.934 14.118 1.00 98.06 92 ASP A C 1
ATOM 746 O O . ASP A 1 92 ? -7.906 -4.021 14.288 1.00 98.06 92 ASP A O 1
ATOM 750 N N . PRO A 1 93 ? -9.955 -4.687 13.606 1.00 97.50 93 PRO A N 1
ATOM 751 C CA . PRO A 1 93 ? -10.416 -3.353 13.209 1.00 97.50 93 PRO A CA 1
ATOM 752 C C . PRO A 1 93 ? -10.426 -2.330 14.356 1.00 97.50 93 PRO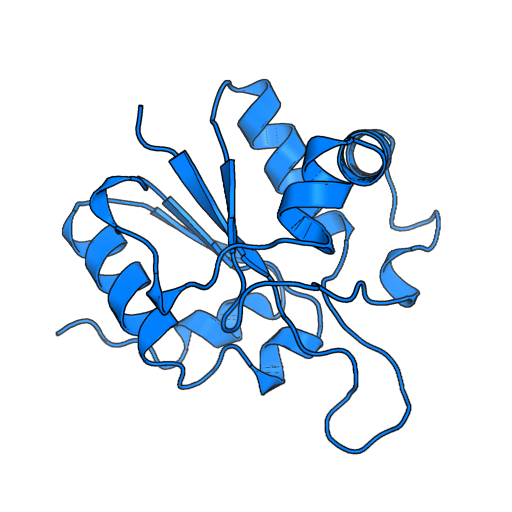 A C 1
ATOM 754 O O . PRO A 1 93 ? -10.368 -1.124 14.102 1.00 97.50 93 PRO A O 1
ATOM 757 N N . GLN A 1 94 ? -10.457 -2.765 15.620 1.00 97.69 94 GLN A N 1
ATOM 758 C CA . GLN A 1 94 ? -10.430 -1.856 16.770 1.00 97.69 94 GLN A CA 1
ATOM 759 C C . GLN A 1 94 ? -9.111 -1.087 16.890 1.00 97.69 9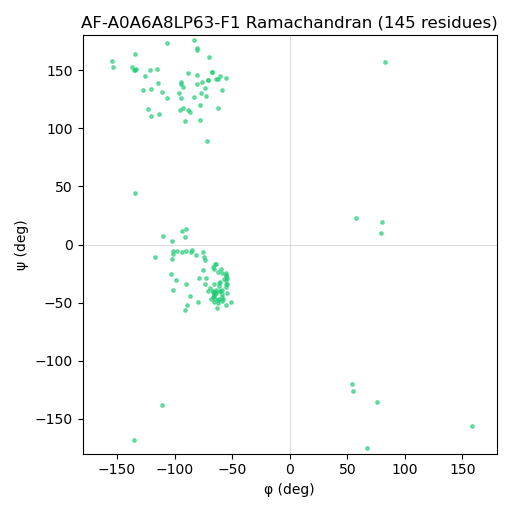4 GLN A C 1
ATOM 761 O O . GLN A 1 94 ? -9.083 0.004 17.468 1.00 97.69 94 GLN A O 1
ATOM 766 N N . ASN A 1 95 ? -8.034 -1.593 16.285 1.00 98.38 95 ASN A N 1
ATOM 767 C CA . ASN A 1 95 ? -6.738 -0.921 16.260 1.00 98.38 95 ASN A CA 1
ATOM 768 C C . ASN A 1 95 ? -6.687 0.277 15.304 1.00 98.38 95 ASN A C 1
ATOM 770 O O . ASN A 1 95 ? -5.732 1.055 15.366 1.00 98.38 95 ASN A O 1
ATOM 774 N N . TYR A 1 96 ? -7.695 0.460 14.445 1.00 98.69 96 TYR A N 1
ATOM 775 C CA . TYR A 1 96 ? -7.660 1.435 13.358 1.00 98.69 96 TYR A CA 1
ATOM 776 C C . TYR A 1 96 ? -8.786 2.462 13.467 1.00 98.69 96 TYR A C 1
ATOM 778 O O . TYR A 1 96 ? -9.938 2.120 13.710 1.00 98.69 96 TYR A O 1
ATOM 786 N N . PHE A 1 97 ? -8.467 3.744 13.290 1.00 98.12 97 PHE A N 1
ATOM 787 C CA . PHE A 1 97 ? -9.482 4.807 13.183 1.00 98.12 97 PHE A CA 1
ATOM 788 C C . PHE A 1 97 ? -9.714 5.240 11.734 1.00 98.12 97 PHE A C 1
ATOM 790 O O . PHE A 1 97 ? -10.624 6.017 11.459 1.00 98.12 97 PHE A O 1
ATOM 797 N N . ALA A 1 98 ? -8.885 4.759 10.812 1.00 98.56 98 ALA A N 1
ATOM 798 C CA . ALA A 1 98 ? -9.006 5.047 9.400 1.00 98.56 98 ALA A CA 1
ATOM 799 C C . ALA A 1 98 ? -8.406 3.918 8.561 1.00 98.56 98 ALA A C 1
ATOM 801 O O . ALA A 1 98 ? -7.474 3.237 8.997 1.00 98.56 98 ALA A O 1
ATOM 802 N N . ILE A 1 99 ? -8.919 3.766 7.346 1.00 98.75 99 ILE A N 1
ATOM 803 C CA . ILE A 1 99 ? -8.404 2.866 6.319 1.00 98.75 99 ILE A CA 1
ATOM 804 C C . ILE A 1 99 ? -8.186 3.645 5.022 1.00 98.75 99 ILE A C 1
ATOM 806 O O . ILE A 1 99 ? -9.034 4.435 4.603 1.00 98.75 99 ILE A O 1
ATOM 810 N N . TYR A 1 100 ? -7.026 3.444 4.406 1.00 98.88 100 TYR A N 1
ATOM 811 C CA . TYR A 1 100 ? -6.606 4.111 3.184 1.00 98.88 100 TYR A CA 1
ATOM 812 C C . TYR A 1 100 ? -6.279 3.088 2.102 1.00 98.88 100 TYR A C 1
ATOM 814 O O . TYR A 1 100 ? -5.343 2.302 2.236 1.00 98.88 100 TYR A O 1
ATOM 822 N N . TYR A 1 101 ? -7.039 3.122 1.014 1.00 98.81 101 TYR A N 1
ATOM 823 C CA . TYR A 1 101 ? -6.828 2.280 -0.156 1.00 98.81 101 TYR A CA 1
ATOM 824 C C . TYR A 1 101 ? -5.913 2.980 -1.158 1.00 98.81 101 TYR A C 1
ATOM 826 O O . TYR A 1 101 ? -6.342 3.910 -1.850 1.00 98.81 101 TYR A O 1
ATOM 834 N N . THR A 1 102 ? -4.669 2.509 -1.243 1.00 98.75 102 THR A N 1
ATOM 835 C CA . THR A 1 102 ? -3.710 2.940 -2.273 1.00 98.75 102 THR A CA 1
ATOM 836 C C . THR A 1 102 ? -4.119 2.415 -3.650 1.00 98.75 102 THR A C 1
ATOM 838 O O . THR A 1 102 ? -4.920 1.484 -3.744 1.00 98.75 102 THR 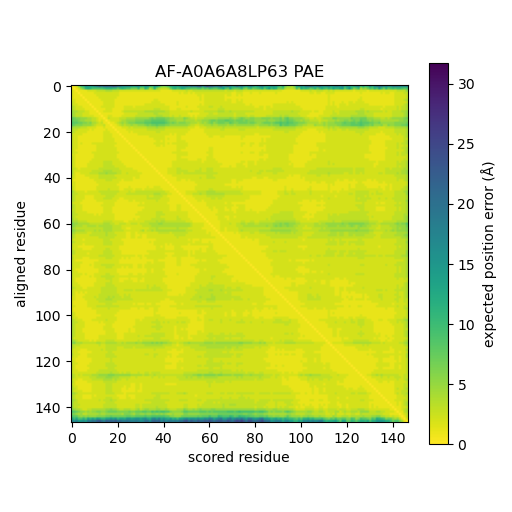A O 1
ATOM 841 N N . GLY A 1 103 ? -3.596 3.007 -4.722 1.00 98.31 103 GLY A N 1
ATOM 842 C CA . GLY A 1 103 ? -3.825 2.558 -6.091 1.00 98.31 103 GLY A CA 1
ATOM 843 C C . GLY A 1 103 ? -2.580 1.956 -6.748 1.00 98.31 103 GLY A C 1
ATOM 844 O O . GLY A 1 103 ? -1.849 1.150 -6.168 1.00 98.31 103 GLY A O 1
ATOM 845 N N . GLY A 1 104 ? -2.374 2.304 -8.019 1.00 98.31 104 GLY A N 1
ATOM 846 C CA . GLY A 1 104 ? -1.694 1.443 -8.993 1.00 98.31 104 GLY A CA 1
ATOM 847 C C . GLY A 1 104 ? -2.655 0.419 -9.604 1.00 98.31 104 GLY A C 1
ATOM 848 O O . GLY A 1 104 ? -3.710 0.139 -9.048 1.00 98.31 104 GLY A O 1
ATOM 849 N N . HIS A 1 105 ? -2.350 -0.113 -10.789 1.00 98.38 105 HIS A N 1
ATOM 850 C CA . HIS A 1 105 ? -3.347 -0.907 -11.525 1.00 98.38 105 HIS A CA 1
ATOM 851 C C . HIS A 1 105 ? -3.555 -2.308 -10.939 1.00 98.38 105 HIS A C 1
ATOM 853 O O . HIS A 1 105 ? -4.615 -2.889 -11.155 1.00 98.38 105 HIS A O 1
ATOM 859 N N . GLY A 1 106 ? -2.583 -2.838 -10.186 1.00 98.00 106 GLY A N 1
ATOM 860 C CA . GLY A 1 106 ? -2.672 -4.170 -9.578 1.00 98.00 106 GLY A CA 1
ATOM 861 C C . GLY A 1 106 ? -3.924 -4.360 -8.718 1.00 98.00 106 GLY A C 1
ATOM 862 O O . GLY A 1 106 ? -4.536 -5.426 -8.760 1.00 98.00 106 GLY A O 1
ATOM 863 N N . VAL A 1 107 ? -4.376 -3.291 -8.055 1.00 98.12 107 VAL A N 1
ATOM 864 C CA . VAL A 1 107 ? -5.569 -3.288 -7.194 1.00 98.12 107 VAL A CA 1
ATOM 865 C C . VAL A 1 107 ? -6.832 -3.776 -7.904 1.00 98.12 107 VAL A C 1
ATOM 867 O O . VAL A 1 107 ? -7.731 -4.297 -7.259 1.00 98.12 107 VAL A O 1
ATOM 870 N N . LEU A 1 108 ? -6.919 -3.648 -9.233 1.00 97.31 108 LEU A N 1
ATOM 871 C CA . LEU A 1 108 ? -8.089 -4.078 -10.004 1.00 97.31 108 LEU A CA 1
ATOM 872 C C . LEU A 1 108 ? -8.289 -5.600 -10.002 1.00 97.31 108 LEU A C 1
ATOM 874 O O . LEU A 1 108 ? -9.391 -6.061 -10.293 1.00 97.31 108 LEU A O 1
ATOM 878 N N . TRP A 1 109 ? -7.251 -6.376 -9.682 1.00 97.00 109 TRP A N 1
ATOM 879 C CA . TRP A 1 109 ? -7.316 -7.838 -9.645 1.00 97.00 109 TRP A CA 1
ATOM 880 C C . TRP A 1 109 ? -7.508 -8.402 -8.249 1.00 97.00 109 TRP A C 1
ATOM 882 O O . TRP A 1 109 ? -8.104 -9.469 -8.120 1.00 97.00 109 TRP A O 1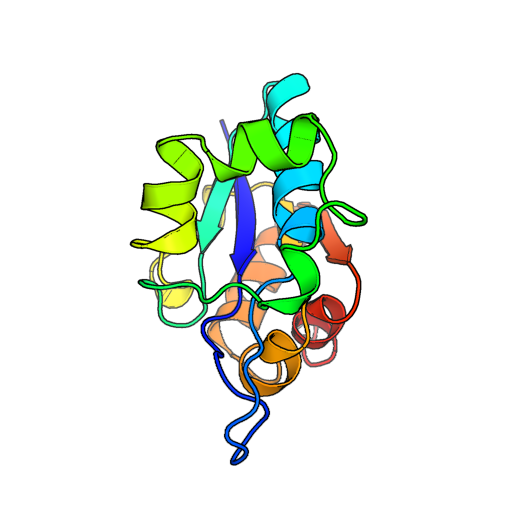
ATOM 892 N N . ASP A 1 110 ? -7.000 -7.725 -7.222 1.00 96.62 110 ASP A N 1
ATOM 893 C CA . ASP A 1 110 ? -7.022 -8.266 -5.870 1.00 96.62 110 ASP A CA 1
ATOM 894 C C . ASP A 1 110 ? -7.842 -7.469 -4.871 1.00 96.62 110 ASP A C 1
ATOM 896 O O . ASP A 1 110 ? -8.100 -8.027 -3.817 1.00 96.62 110 ASP A O 1
ATOM 900 N N . PHE A 1 111 ? -8.315 -6.254 -5.156 1.00 97.44 111 PHE A N 1
ATOM 901 C CA . PHE A 1 111 ? -9.196 -5.538 -4.224 1.00 97.44 111 PHE A CA 1
ATOM 902 C C . PHE A 1 111 ? -10.692 -5.861 -4.386 1.00 97.44 111 PHE A C 1
ATOM 904 O O . PHE A 1 111 ? -11.358 -6.043 -3.360 1.00 97.44 111 PHE A O 1
ATOM 911 N N . PRO A 1 112 ? -11.263 -5.928 -5.608 1.00 96.06 112 PRO A N 1
ATOM 912 C CA . PRO A 1 112 ? -12.691 -6.171 -5.775 1.00 96.06 112 PRO A CA 1
ATOM 913 C C . PRO A 1 112 ? -13.133 -7.507 -5.185 1.00 96.06 112 PRO A C 1
ATOM 915 O O . PRO A 1 112 ? -12.423 -8.507 -5.281 1.00 96.06 112 PRO A O 1
ATOM 918 N N . ASN A 1 113 ? -14.352 -7.540 -4.642 1.00 92.62 113 ASN A N 1
ATOM 919 C CA . ASN A 1 113 ? -14.987 -8.755 -4.126 1.00 92.62 113 ASN A CA 1
ATOM 920 C C . ASN A 1 113 ? -14.190 -9.488 -3.032 1.00 92.62 113 ASN A C 1
ATOM 922 O O . ASN A 1 113 ? -14.418 -10.678 -2.828 1.00 92.62 113 ASN A O 1
ATOM 926 N N . GLN A 1 114 ? -13.289 -8.808 -2.313 1.00 95.81 114 GLN A N 1
ATOM 927 C CA . GLN A 1 114 ? -12.586 -9.418 -1.186 1.00 95.81 114 GLN A CA 1
ATOM 928 C C . GLN A 1 114 ? -13.381 -9.296 0.117 1.00 95.81 114 GLN A C 1
ATOM 930 O O . GLN A 1 114 ? -13.490 -8.190 0.661 1.00 95.81 114 GLN A O 1
ATOM 935 N N . PRO A 1 115 ? -13.863 -10.410 0.702 1.00 95.06 115 PRO A N 1
ATOM 936 C CA . PRO A 1 115 ? -14.661 -10.356 1.925 1.00 95.06 115 PRO A CA 1
ATOM 937 C C . PRO A 1 115 ? -13.897 -9.753 3.108 1.00 95.06 115 PRO A C 1
ATOM 939 O O . PRO A 1 115 ? -14.474 -9.013 3.899 1.00 95.06 115 PRO A O 1
ATOM 942 N N . ALA A 1 116 ? -12.587 -10.008 3.200 1.00 96.31 116 ALA A N 1
ATOM 943 C CA . ALA A 1 116 ? -11.747 -9.466 4.266 1.00 96.31 116 ALA A CA 1
ATOM 944 C C . ALA A 1 116 ? -11.664 -7.929 4.212 1.00 96.31 116 ALA A C 1
ATOM 946 O O . ALA A 1 116 ? -11.789 -7.276 5.246 1.00 96.31 116 ALA A O 1
ATOM 947 N N . LEU A 1 117 ? -11.534 -7.349 3.009 1.00 97.38 117 LEU A N 1
ATOM 948 C CA . LEU A 1 117 ? -11.545 -5.894 2.813 1.00 97.38 117 LEU A CA 1
ATOM 949 C C . LEU A 1 117 ? -12.919 -5.295 3.139 1.00 97.38 117 LEU A C 1
ATOM 951 O O . LEU A 1 117 ? -12.987 -4.260 3.796 1.00 97.38 117 LEU A O 1
ATOM 955 N N . SER A 1 118 ? -14.008 -5.965 2.749 1.00 96.44 118 SER A N 1
ATOM 956 C CA . SER A 1 118 ? -15.365 -5.534 3.109 1.00 96.44 118 SER A CA 1
ATOM 957 C C . SER A 1 118 ? -15.578 -5.537 4.624 1.00 96.44 118 SER A C 1
ATOM 959 O O . SER A 1 118 ? -16.065 -4.560 5.188 1.00 96.44 118 SER A O 1
ATOM 961 N N . SER A 1 119 ? -15.174 -6.616 5.299 1.00 96.31 119 SER A N 1
ATOM 962 C CA . SER A 1 119 ? -15.392 -6.800 6.734 1.00 96.31 119 SER A CA 1
ATOM 963 C C . SER A 1 119 ? -14.626 -5.784 7.581 1.00 96.31 119 SER A C 1
ATOM 965 O O . SER A 1 119 ? -15.190 -5.239 8.535 1.00 96.31 119 SER A O 1
ATOM 967 N N . ILE A 1 120 ? -13.355 -5.518 7.256 1.00 97.75 120 ILE A N 1
ATOM 968 C CA . ILE A 1 120 ? -12.543 -4.560 8.016 1.00 97.75 120 ILE A CA 1
ATOM 969 C C . ILE A 1 120 ? -13.010 -3.122 7.772 1.00 97.75 120 ILE A C 1
ATOM 971 O O . ILE A 1 120 ? -13.119 -2.352 8.724 1.00 97.75 120 ILE A O 1
ATOM 975 N N . THR A 1 121 ? -13.373 -2.779 6.533 1.00 97.88 121 THR A N 1
ATOM 976 C CA . THR A 1 121 ? -13.884 -1.448 6.184 1.00 97.88 121 THR A CA 1
ATOM 977 C C . THR A 1 121 ? -15.216 -1.161 6.851 1.00 97.88 121 THR A C 1
ATOM 979 O O . THR A 1 121 ? -15.340 -0.121 7.491 1.00 97.88 121 THR A O 1
ATOM 982 N N . ASN A 1 122 ? -16.175 -2.092 6.800 1.00 97.19 122 ASN A N 1
ATOM 983 C CA . ASN A 1 122 ? -17.457 -1.927 7.488 1.00 97.19 122 ASN A CA 1
ATOM 984 C C . ASN A 1 122 ? -17.266 -1.791 9.002 1.00 97.19 122 ASN A C 1
ATOM 986 O O . ASN A 1 122 ? -17.904 -0.949 9.627 1.00 97.19 122 ASN A O 1
ATOM 990 N N . SER A 1 123 ? -16.351 -2.562 9.597 1.00 97.25 123 SER A N 1
ATOM 991 C CA . SER A 1 123 ? -16.033 -2.439 11.026 1.00 97.25 123 SER A CA 1
ATOM 992 C C . SER A 1 123 ? -15.463 -1.061 11.375 1.00 97.25 123 SER A C 1
ATOM 994 O O . SER A 1 123 ? -15.931 -0.426 12.318 1.00 97.25 123 SER A O 1
ATOM 996 N N . ILE A 1 124 ? -14.486 -0.572 10.600 1.00 97.75 124 ILE A N 1
ATOM 997 C CA . ILE A 1 124 ? -13.880 0.755 10.795 1.00 97.75 124 ILE A CA 1
ATOM 998 C C . ILE A 1 124 ? -14.919 1.865 10.580 1.00 97.75 124 ILE A C 1
ATOM 1000 O O . ILE A 1 124 ? -14.950 2.825 11.347 1.00 97.75 124 ILE A O 1
ATOM 1004 N N . PHE A 1 125 ? -15.802 1.722 9.595 1.00 97.00 125 PHE A N 1
ATOM 1005 C CA . PHE A 1 125 ? -16.875 2.673 9.320 1.00 97.00 125 PHE A CA 1
ATOM 1006 C C . PHE A 1 125 ? -17.907 2.738 10.451 1.00 97.00 125 PHE A C 1
ATOM 1008 O O . PHE A 1 125 ? -18.191 3.817 10.967 1.00 97.00 125 PHE A O 1
ATOM 1015 N N . LYS A 1 126 ? -18.410 1.582 10.907 1.00 96.56 126 LYS A N 1
ATOM 1016 C CA . LYS A 1 126 ? -19.433 1.474 11.963 1.00 96.56 126 LYS A CA 1
ATOM 1017 C C . LYS A 1 126 ? -18.962 2.024 13.315 1.00 96.56 126 LYS A C 1
ATOM 1019 O O . LYS A 1 126 ? -19.784 2.456 14.116 1.00 96.56 126 LYS A O 1
ATOM 1024 N N . GLN A 1 127 ? -17.650 2.071 13.561 1.00 95.81 127 GLN A N 1
ATOM 1025 C CA . GLN A 1 127 ? -17.070 2.726 14.743 1.00 95.81 127 GLN A CA 1
ATOM 1026 C C . GLN A 1 127 ? -16.720 4.215 14.536 1.00 95.81 127 GLN A C 1
ATOM 1028 O O . GLN A 1 127 ? -15.999 4.787 15.355 1.00 95.81 127 GLN A O 1
ATOM 1033 N N . GLY A 1 128 ? -17.201 4.840 13.454 1.00 96.88 128 GLY A N 1
ATOM 1034 C CA . GLY A 1 128 ? -16.997 6.260 13.145 1.00 96.88 128 GLY A CA 1
ATOM 1035 C C . GLY A 1 128 ? -15.634 6.593 12.530 1.00 96.88 128 GLY A C 1
ATOM 1036 O O . GLY A 1 128 ? -15.194 7.739 12.603 1.00 96.88 128 GLY A O 1
ATOM 1037 N N . GLY A 1 129 ? -14.935 5.598 11.979 1.00 97.75 129 GLY A N 1
ATOM 1038 C CA . GLY A 1 129 ? -13.641 5.776 11.330 1.00 97.75 129 GLY A CA 1
ATOM 1039 C C . GLY A 1 129 ? -13.735 6.289 9.892 1.00 97.75 129 GLY A C 1
ATOM 1040 O O . GLY A 1 129 ? -14.794 6.289 9.266 1.00 97.75 129 GLY A O 1
ATOM 1041 N N . PHE A 1 130 ? -12.593 6.710 9.349 1.00 98.12 130 PHE A N 1
ATOM 1042 C CA . PHE A 1 130 ? -12.502 7.284 8.005 1.00 98.12 130 PHE A CA 1
ATOM 1043 C C . PHE A 1 130 ? -12.174 6.227 6.948 1.00 98.12 130 PHE A C 1
ATOM 1045 O O . PHE A 1 130 ? -11.254 5.428 7.124 1.00 98.12 130 PHE A O 1
ATOM 1052 N N . ILE A 1 131 ? -12.875 6.278 5.817 1.00 98.31 131 ILE A N 1
ATOM 1053 C CA . ILE A 1 131 ? -12.549 5.509 4.613 1.00 98.31 131 ILE A CA 1
ATOM 1054 C C . ILE A 1 131 ? -11.978 6.479 3.586 1.00 98.31 131 ILE A C 1
ATOM 1056 O O . ILE A 1 131 ? -12.598 7.490 3.263 1.00 98.31 131 ILE A O 1
ATOM 1060 N N . MET A 1 132 ? -10.794 6.176 3.071 1.00 98.31 132 MET A N 1
ATOM 1061 C CA . MET A 1 132 ? -10.096 7.020 2.109 1.00 98.31 132 MET A CA 1
ATOM 1062 C C . MET A 1 132 ? -9.558 6.166 0.966 1.00 98.31 132 MET A C 1
ATOM 1064 O O . MET A 1 132 ? -9.213 4.998 1.149 1.00 98.31 132 MET A O 1
ATOM 1068 N N . SER A 1 133 ? -9.456 6.753 -0.220 1.00 98.38 133 SER A N 1
ATOM 1069 C CA . SER A 1 133 ? -8.892 6.079 -1.382 1.00 98.38 133 SER A CA 1
ATOM 1070 C C . SER A 1 133 ? -8.312 7.073 -2.381 1.00 98.38 133 SER A C 1
ATOM 1072 O O . SER A 1 133 ? -8.691 8.245 -2.389 1.00 98.38 133 SER A O 1
ATOM 1074 N N . ILE A 1 134 ? -7.402 6.597 -3.227 1.00 98.50 134 ILE A N 1
ATOM 1075 C CA . ILE A 1 134 ? -6.830 7.341 -4.344 1.00 98.50 134 ILE A CA 1
ATOM 1076 C C . ILE A 1 134 ? -6.782 6.467 -5.604 1.00 98.50 134 ILE A C 1
ATOM 1078 O O . ILE A 1 134 ? -6.621 5.246 -5.525 1.00 98.50 134 ILE A O 1
ATOM 1082 N N . CYS A 1 135 ? -6.885 7.102 -6.777 1.00 98.06 135 CYS A N 1
ATOM 1083 C CA . CYS A 1 135 ? -6.676 6.458 -8.076 1.00 98.06 135 CYS A CA 1
ATOM 1084 C C . CYS A 1 135 ? -7.576 5.216 -8.256 1.00 98.06 135 CYS A C 1
ATOM 1086 O O . CYS A 1 135 ? -8.794 5.297 -8.102 1.00 98.06 135 CYS A O 1
ATOM 1088 N N . HIS A 1 136 ? -6.988 4.063 -8.571 1.00 98.50 136 HIS A N 1
ATOM 1089 C CA . HIS A 1 136 ? -7.704 2.799 -8.740 1.00 98.50 136 HIS A CA 1
ATOM 1090 C C . HIS A 1 136 ? -8.007 2.090 -7.417 1.00 98.50 136 HIS A C 1
ATOM 1092 O O . HIS A 1 136 ? -8.780 1.135 -7.424 1.00 98.50 136 HIS A O 1
ATOM 1098 N N . GLY A 1 137 ? -7.460 2.552 -6.285 1.00 98.00 137 GLY A N 1
ATOM 1099 C CA . GLY A 1 137 ? -7.742 1.977 -4.967 1.00 98.00 137 GLY A CA 1
ATOM 1100 C C . GLY A 1 137 ? -9.238 1.945 -4.646 1.00 98.00 137 GLY A C 1
ATOM 1101 O O . GLY A 1 137 ? -9.696 1.069 -3.911 1.00 98.00 137 GLY A O 1
ATOM 1102 N N . LEU A 1 138 ? -10.016 2.833 -5.283 1.00 97.44 138 LEU A N 1
ATOM 1103 C CA . LEU A 1 138 ? -11.471 2.900 -5.186 1.00 97.44 138 LEU A CA 1
ATOM 1104 C C . LEU A 1 138 ? -12.128 1.561 -5.547 1.00 97.44 138 LEU A C 1
ATOM 1106 O O . LEU A 1 138 ? -13.190 1.246 -5.018 1.00 97.44 138 LEU A O 1
ATOM 1110 N N . ALA A 1 139 ? -11.482 0.740 -6.381 1.00 97.06 139 ALA A N 1
ATOM 1111 C CA . ALA A 1 139 ? -11.932 -0.602 -6.742 1.00 97.06 139 ALA A CA 1
ATOM 1112 C C . ALA A 1 139 ? -12.178 -1.512 -5.525 1.00 97.06 139 ALA A C 1
ATOM 1114 O O . ALA A 1 139 ? -13.056 -2.370 -5.582 1.00 97.06 139 ALA A O 1
ATOM 1115 N N . GLY A 1 140 ? -11.463 -1.298 -4.414 1.00 95.81 140 GLY A N 1
ATOM 1116 C CA . GLY A 1 140 ? -11.695 -2.020 -3.159 1.00 95.81 140 GLY A CA 1
ATOM 1117 C C . GLY A 1 140 ? -12.953 -1.609 -2.405 1.00 95.81 140 GLY A C 1
ATOM 1118 O O . GLY A 1 140 ? -13.366 -2.326 -1.502 1.00 95.81 140 GLY A O 1
ATOM 1119 N N . LEU A 1 141 ? -13.573 -0.488 -2.779 1.00 95.81 141 LEU A N 1
ATOM 1120 C CA . LEU A 1 141 ? -14.776 0.046 -2.143 1.00 95.81 141 LEU A CA 1
ATOM 1121 C C . LEU A 1 141 ? -16.046 -0.207 -2.964 1.00 95.81 141 LEU A C 1
ATOM 1123 O O . LEU A 1 141 ? -17.124 -0.291 -2.387 1.00 95.81 141 LEU A O 1
ATOM 1127 N N . VAL A 1 142 ? -15.938 -0.370 -4.290 1.00 92.81 142 VAL A N 1
ATOM 1128 C CA . VAL A 1 142 ? -17.094 -0.463 -5.212 1.00 92.81 142 VAL A CA 1
ATOM 1129 C C . VAL A 1 142 ? -18.085 -1.569 -4.829 1.00 92.81 142 VAL A C 1
ATOM 1131 O O . VAL A 1 142 ? -19.286 -1.428 -5.046 1.00 92.81 142 VAL A O 1
ATOM 1134 N N . THR A 1 143 ? -17.592 -2.681 -4.280 1.00 87.88 143 THR A N 1
ATOM 1135 C CA . THR A 1 143 ? -18.413 -3.859 -3.954 1.00 87.88 143 THR A CA 1
ATOM 1136 C C . THR A 1 143 ? -18.841 -3.919 -2.492 1.00 87.88 143 THR A C 1
ATOM 1138 O O . THR A 1 143 ? -19.590 -4.823 -2.124 1.00 87.88 143 THR A O 1
ATOM 1141 N N . ILE A 1 144 ? -18.355 -2.999 -1.655 1.00 92.00 144 ILE A N 1
ATOM 1142 C CA . ILE A 1 144 ? -18.676 -2.973 -0.230 1.00 92.00 144 ILE A CA 1
ATOM 1143 C C . ILE A 1 144 ? -20.081 -2.402 -0.064 1.00 92.00 144 ILE A C 1
ATOM 1145 O O . ILE A 1 144 ? -20.417 -1.355 -0.616 1.00 92.00 144 ILE A O 1
ATOM 1149 N N . LYS A 1 145 ? -20.905 -3.108 0.706 1.00 88.00 145 LYS A N 1
ATOM 1150 C CA . LYS A 1 145 ? -22.235 -2.659 1.107 1.00 88.00 145 LYS A CA 1
ATOM 1151 C C . LYS A 1 145 ? -22.231 -2.457 2.610 1.00 88.00 145 LYS A C 1
ATOM 1153 O O . LYS A 1 145 ? -21.643 -3.269 3.325 1.00 88.00 145 LYS A O 1
ATOM 1158 N N . ASP A 1 146 ? -22.869 -1.383 3.054 1.00 78.25 146 ASP A N 1
ATOM 1159 C CA . ASP A 1 146 ? -23.291 -1.305 4.446 1.00 78.25 146 ASP A CA 1
ATOM 1160 C C . ASP A 1 146 ? -24.446 -2.294 4.646 1.00 78.25 146 ASP A C 1
ATOM 1162 O O . ASP A 1 146 ? -25.254 -2.489 3.729 1.00 78.25 146 ASP A O 1
ATOM 1166 N N . ASP A 1 147 ? -24.459 -2.951 5.801 1.00 63.56 147 ASP A N 1
ATOM 1167 C CA . ASP A 1 147 ? -25.499 -3.927 6.160 1.00 63.56 147 ASP A CA 1
ATOM 1168 C C . ASP A 1 147 ? -26.664 -3.230 6.860 1.00 63.56 147 ASP A C 1
ATOM 1170 O O . ASP A 1 147 ? -26.374 -2.445 7.795 1.00 63.56 147 ASP A O 1
#